Protein AF-A0A090X620-F1 (afdb_monomer)

Organism: NCBI:txid221126

Sequence (80 aa):
MTNWENEYLPKIENKINASGIDNIAKYSNWKNEFYLSAIYPMHDKSSEFELTLEPIDKKKTDSLGIEIKNNIITKIEKYE

Solvent-accessible surface area (backbone atoms only — not comparable to full-atom values): 4682 Å² total; per-residue (Å²): 118,68,58,50,69,74,47,48,48,56,54,51,50,54,51,38,56,74,68,48,53,41,76,39,83,93,41,53,56,40,88,80,46,36,42,86,73,48,77,44,70,72,46,91,94,51,86,29,31,32,41,34,31,37,42,70,53,81,90,54,76,57,28,38,38,37,34,30,48,88,91,36,80,77,48,76,45,79,44,121

Structure (mmCIF, N/CA/C/O backbone):
data_AF-A0A090X620-F1
#
_entry.id   AF-A0A090X620-F1
#
loop_
_atom_site.group_PDB
_atom_site.id
_atom_site.type_symbol
_atom_site.label_atom_id
_atom_site.label_alt_id
_atom_site.label_comp_id
_atom_site.label_asym_id
_atom_site.label_entity_id
_atom_site.label_seq_id
_atom_site.pdbx_PDB_ins_code
_atom_site.Cartn_x
_atom_site.Cartn_y
_atom_site.Cartn_z
_atom_site.occupancy
_atom_site.B_iso_or_equiv
_atom_site.auth_seq_id
_atom_site.auth_comp_id
_atom_site.auth_asym_id
_atom_site.auth_atom_id
_atom_site.pdbx_PDB_model_num
ATOM 1 N N . MET A 1 1 ? 12.187 -13.414 0.327 1.00 58.28 1 MET A N 1
ATOM 2 C CA . MET A 1 1 ? 11.522 -12.419 1.200 1.00 58.28 1 MET A CA 1
ATOM 3 C C . MET A 1 1 ? 12.372 -11.157 1.416 1.00 58.28 1 MET A C 1
ATOM 5 O O . MET A 1 1 ? 11.820 -10.125 1.753 1.00 58.28 1 MET A O 1
ATOM 9 N N . THR A 1 2 ? 13.679 -11.185 1.123 1.00 68.69 2 THR A N 1
ATOM 10 C CA . THR A 1 2 ? 14.638 -10.083 1.333 1.00 68.69 2 THR A CA 1
ATOM 11 C C . THR A 1 2 ? 14.298 -8.759 0.644 1.00 68.69 2 THR A C 1
ATOM 13 O O . THR A 1 2 ? 14.480 -7.717 1.262 1.00 68.69 2 THR A O 1
ATOM 16 N N . ASN A 1 3 ? 13.789 -8.762 -0.592 1.00 81.38 3 ASN A N 1
ATOM 17 C CA . ASN A 1 3 ? 13.575 -7.504 -1.327 1.00 81.38 3 ASN A CA 1
ATOM 18 C C . ASN A 1 3 ? 12.284 -6.779 -0.909 1.00 81.38 3 ASN A C 1
ATOM 20 O O . ASN A 1 3 ? 12.210 -5.560 -1.004 1.00 81.38 3 ASN A O 1
ATOM 24 N N . TRP A 1 4 ? 11.262 -7.497 -0.432 1.00 82.56 4 TRP A N 1
ATOM 25 C CA . TRP A 1 4 ? 10.012 -6.865 0.011 1.00 82.56 4 TRP A CA 1
ATOM 26 C C . TRP A 1 4 ? 10.258 -5.942 1.203 1.00 82.56 4 TRP A C 1
ATOM 28 O O . TRP A 1 4 ? 9.975 -4.751 1.132 1.00 82.56 4 TRP A O 1
ATOM 38 N N . GLU A 1 5 ? 10.870 -6.480 2.255 1.00 87.31 5 GLU A N 1
ATOM 39 C CA . GLU A 1 5 ? 11.116 -5.744 3.495 1.00 87.31 5 GLU A CA 1
ATOM 40 C C . GLU A 1 5 ? 12.219 -4.696 3.362 1.00 87.31 5 GLU A C 1
ATOM 42 O O . GLU A 1 5 ? 12.082 -3.599 3.893 1.00 87.31 5 GLU A O 1
ATOM 47 N N . ASN A 1 6 ? 13.297 -5.002 2.635 1.00 89.38 6 ASN A N 1
ATOM 48 C CA . ASN A 1 6 ? 14.476 -4.131 2.602 1.00 89.38 6 ASN A CA 1
ATOM 49 C C . ASN A 1 6 ? 14.492 -3.147 1.427 1.00 89.38 6 ASN A C 1
ATOM 51 O O . ASN A 1 6 ? 15.290 -2.215 1.434 1.00 89.38 6 ASN A O 1
ATOM 55 N N . GLU A 1 7 ? 13.646 -3.340 0.412 1.00 88.94 7 GLU A N 1
ATOM 56 C CA . GLU A 1 7 ? 13.656 -2.500 -0.787 1.00 88.94 7 GLU A CA 1
ATOM 57 C C . GLU A 1 7 ? 12.281 -1.899 -1.088 1.00 88.94 7 GLU A C 1
ATOM 59 O O . GLU A 1 7 ? 12.149 -0.677 -1.166 1.00 88.94 7 GLU A O 1
ATOM 64 N N . TYR A 1 8 ? 11.249 -2.729 -1.246 1.00 87.88 8 TYR A N 1
ATOM 65 C CA . TYR A 1 8 ? 9.938 -2.255 -1.694 1.00 87.88 8 TYR A CA 1
ATOM 66 C C . TYR A 1 8 ? 9.156 -1.528 -0.597 1.00 87.88 8 TYR A C 1
ATOM 68 O O . TYR A 1 8 ? 8.668 -0.428 -0.850 1.00 87.88 8 TYR A O 1
ATOM 76 N N . LEU A 1 9 ? 9.082 -2.074 0.623 1.00 90.50 9 LEU A N 1
ATOM 77 C CA . LEU A 1 9 ? 8.390 -1.423 1.742 1.00 90.50 9 LEU A CA 1
ATOM 78 C C . LEU A 1 9 ? 8.959 -0.026 2.062 1.00 90.50 9 LEU A C 1
ATOM 80 O O . LEU A 1 9 ? 8.162 0.911 2.134 1.00 90.50 9 LEU A O 1
ATOM 84 N N . PRO A 1 10 ? 10.291 0.185 2.157 1.00 93.50 10 PRO A N 1
ATOM 85 C CA . PRO A 1 10 ? 10.854 1.523 2.340 1.00 93.50 10 PRO A CA 1
ATOM 86 C C . PRO A 1 10 ? 10.523 2.487 1.194 1.00 93.50 10 PRO A C 1
ATOM 88 O O . PRO A 1 10 ? 10.262 3.666 1.426 1.00 93.50 10 PRO A O 1
ATOM 91 N N . LYS A 1 11 ? 10.503 2.009 -0.060 1.00 94.12 11 LYS A N 1
ATOM 92 C CA . LYS A 1 11 ? 10.107 2.831 -1.217 1.00 94.12 11 LYS A CA 1
ATOM 93 C C . LYS A 1 11 ? 8.633 3.247 -1.136 1.00 94.12 11 LYS A C 1
ATOM 95 O O . LYS A 1 11 ? 8.325 4.402 -1.429 1.00 94.12 11 LYS A O 1
ATOM 100 N N . ILE A 1 12 ? 7.747 2.336 -0.724 1.00 93.69 12 ILE A N 1
ATOM 101 C CA . ILE A 1 12 ? 6.320 2.618 -0.501 1.00 93.69 12 ILE A CA 1
ATOM 102 C C . ILE A 1 12 ? 6.158 3.647 0.619 1.00 93.69 12 ILE A C 1
ATOM 104 O O . ILE A 1 12 ? 5.493 4.659 0.416 1.00 93.69 12 ILE A O 1
ATOM 108 N N . GLU A 1 13 ? 6.817 3.438 1.760 1.00 94.88 13 GLU A N 1
ATOM 109 C CA . GLU A 1 13 ? 6.785 4.362 2.897 1.00 94.88 13 GLU A CA 1
ATOM 110 C C . GLU A 1 13 ? 7.230 5.771 2.498 1.00 94.88 13 GLU A C 1
ATOM 112 O O . GLU A 1 13 ? 6.505 6.734 2.727 1.00 94.88 13 GLU A O 1
ATOM 117 N N . ASN A 1 14 ? 8.368 5.896 1.811 1.00 95.31 14 ASN A N 1
ATOM 118 C CA . ASN A 1 14 ? 8.854 7.192 1.343 1.00 95.31 14 ASN A CA 1
ATOM 119 C C . ASN A 1 14 ? 7.851 7.887 0.412 1.00 95.31 14 ASN A C 1
ATOM 121 O O . ASN A 1 14 ? 7.694 9.106 0.479 1.00 95.31 14 ASN A O 1
ATOM 125 N N . LYS A 1 15 ? 7.160 7.133 -0.452 1.00 95.38 15 LYS A N 1
ATOM 126 C CA . LYS A 1 15 ? 6.154 7.692 -1.361 1.00 95.38 15 LYS A CA 1
ATOM 127 C C . LYS A 1 15 ? 4.888 8.128 -0.618 1.00 95.38 15 LYS A C 1
ATOM 129 O O . LYS A 1 15 ? 4.359 9.194 -0.927 1.00 95.38 15 LYS A O 1
ATOM 134 N N . ILE A 1 16 ? 4.431 7.346 0.361 1.00 94.19 16 ILE A N 1
ATOM 135 C CA . ILE A 1 16 ? 3.294 7.696 1.223 1.00 94.19 16 ILE A CA 1
ATOM 136 C C . ILE A 1 16 ? 3.610 8.980 1.998 1.00 94.19 16 ILE A C 1
ATOM 138 O O . ILE A 1 16 ? 2.838 9.934 1.906 1.00 94.19 16 ILE A O 1
ATOM 142 N N . ASN A 1 17 ? 4.780 9.063 2.632 1.00 94.88 17 ASN A N 1
ATOM 143 C CA . ASN A 1 17 ? 5.208 10.252 3.374 1.00 94.88 17 ASN A CA 1
ATOM 144 C C . ASN A 1 17 ? 5.322 11.481 2.455 1.00 94.88 17 ASN A C 1
ATOM 146 O O . ASN A 1 17 ? 4.843 12.566 2.777 1.00 94.88 17 ASN A O 1
ATOM 150 N N . ALA A 1 18 ? 5.895 11.316 1.256 1.00 95.06 18 ALA A N 1
ATOM 151 C CA . ALA A 1 18 ? 5.996 12.395 0.272 1.00 95.06 18 ALA A CA 1
ATOM 152 C C . ALA A 1 18 ? 4.630 12.866 -0.262 1.00 95.06 18 ALA A C 1
ATOM 154 O O . ALA A 1 18 ? 4.503 14.013 -0.686 1.00 95.06 18 ALA A O 1
ATOM 155 N N . SER A 1 19 ? 3.612 11.999 -0.254 1.00 93.12 19 SER A N 1
ATOM 156 C CA . SER A 1 19 ? 2.238 12.356 -0.633 1.00 93.12 19 SER A CA 1
ATOM 157 C C . SER A 1 19 ? 1.453 13.052 0.487 1.00 93.12 19 SER A C 1
ATOM 159 O O . SER A 1 19 ? 0.396 13.624 0.225 1.00 93.12 19 SER A O 1
ATOM 161 N N . GLY A 1 20 ? 1.950 13.000 1.728 1.00 93.25 20 GLY A N 1
ATOM 162 C CA . GLY A 1 20 ? 1.295 13.536 2.920 1.00 93.25 20 GLY A CA 1
ATOM 163 C C . GLY A 1 20 ? 0.091 12.724 3.410 1.00 93.25 20 GLY A C 1
ATOM 164 O O . GLY A 1 20 ? -0.600 13.169 4.327 1.00 93.25 20 GLY A O 1
ATOM 165 N N . ILE A 1 21 ? -0.177 11.557 2.814 1.00 93.06 21 ILE A N 1
ATOM 166 C CA . ILE A 1 21 ? -1.284 10.661 3.188 1.00 93.06 21 ILE A CA 1
ATOM 167 C C . ILE A 1 21 ? -1.134 10.159 4.629 1.00 93.06 21 ILE A C 1
ATOM 169 O O . ILE A 1 21 ? -2.132 10.036 5.336 1.00 93.06 21 ILE A O 1
ATOM 173 N N . ASP A 1 22 ? 0.096 9.932 5.081 1.00 90.38 22 ASP A N 1
ATOM 174 C CA . ASP A 1 22 ? 0.442 9.552 6.454 1.00 90.38 22 ASP A CA 1
ATOM 175 C C . ASP A 1 22 ? 0.006 10.584 7.507 1.00 90.38 22 ASP A C 1
ATOM 177 O O . ASP A 1 22 ? -0.263 10.219 8.650 1.00 90.38 22 ASP A O 1
ATOM 181 N N . ASN A 1 23 ? -0.146 11.858 7.133 1.00 93.44 23 ASN A N 1
ATOM 182 C CA . ASN A 1 23 ? -0.649 12.895 8.043 1.00 93.44 23 ASN A CA 1
ATOM 183 C C . ASN A 1 23 ? -2.158 12.787 8.308 1.00 93.44 23 ASN A C 1
ATOM 185 O O . ASN A 1 23 ? -2.689 13.445 9.204 1.00 93.44 23 ASN A O 1
ATOM 189 N N . ILE A 1 24 ? -2.877 11.971 7.536 1.00 91.81 24 ILE A N 1
ATOM 190 C CA . ILE A 1 24 ? -4.291 11.699 7.766 1.00 91.81 24 ILE A CA 1
ATOM 191 C C . ILE A 1 24 ? -4.381 10.557 8.782 1.00 91.81 24 ILE A C 1
ATOM 193 O O . ILE A 1 24 ? -3.907 9.450 8.533 1.00 91.81 24 ILE A O 1
ATOM 197 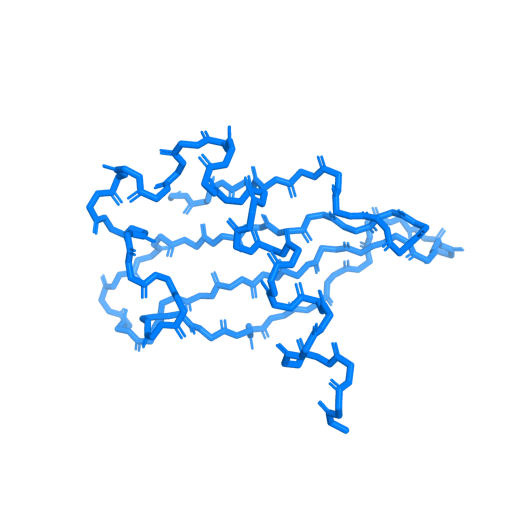N N . ALA A 1 25 ? -5.052 10.807 9.909 1.00 91.50 25 ALA A N 1
ATOM 198 C CA . ALA A 1 25 ? -5.077 9.903 11.064 1.00 91.50 25 ALA A CA 1
ATOM 199 C C . ALA A 1 25 ? -5.437 8.440 10.738 1.00 91.50 25 ALA A C 1
ATOM 201 O O . ALA A 1 25 ? -4.938 7.534 11.394 1.00 91.50 25 ALA A O 1
ATOM 202 N N . LYS A 1 26 ? -6.274 8.198 9.721 1.00 92.06 26 LYS A N 1
ATOM 203 C CA . LYS A 1 26 ? -6.689 6.846 9.313 1.00 92.06 26 LYS A CA 1
ATOM 204 C C . LYS A 1 26 ? -5.621 6.051 8.539 1.00 92.06 26 LYS A C 1
ATOM 206 O O . LYS A 1 26 ? -5.762 4.840 8.435 1.00 92.06 26 LYS A O 1
ATOM 211 N N . TYR A 1 27 ? -4.556 6.698 8.054 1.00 94.19 27 TYR A N 1
ATOM 212 C CA . TYR A 1 27 ? -3.459 6.066 7.302 1.00 94.19 27 TYR A CA 1
ATO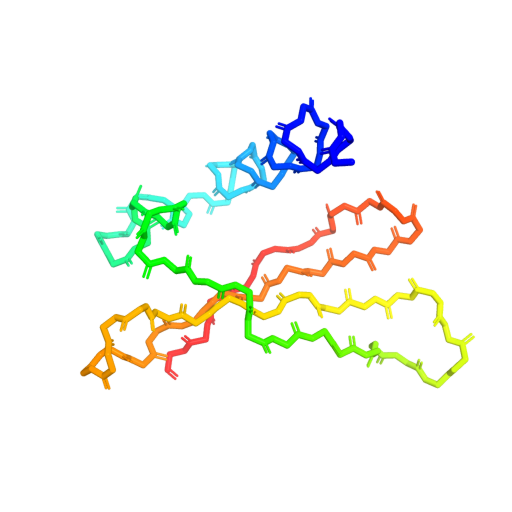M 213 C C . TYR A 1 27 ? -2.082 6.197 7.979 1.00 94.19 27 TYR A C 1
ATOM 215 O O . TYR A 1 27 ? -1.107 5.624 7.496 1.00 94.19 27 TYR A O 1
ATOM 223 N N . SER A 1 28 ? -1.970 6.921 9.097 1.00 93.50 28 SER A N 1
ATOM 224 C CA . SER A 1 28 ? -0.681 7.207 9.755 1.00 93.50 28 SER A CA 1
ATOM 225 C C . SER A 1 28 ? 0.087 5.955 10.196 1.00 93.50 28 SER A C 1
ATOM 227 O O . SER A 1 28 ? 1.315 5.949 10.223 1.00 93.50 28 SER A O 1
ATOM 229 N N . ASN A 1 29 ? -0.626 4.866 10.489 1.00 94.50 29 ASN A N 1
ATOM 230 C CA . ASN A 1 29 ? -0.063 3.584 10.906 1.00 94.50 29 ASN A CA 1
ATOM 231 C C . ASN A 1 29 ? -0.296 2.477 9.859 1.00 94.50 29 ASN A C 1
ATOM 233 O O . ASN A 1 29 ? -0.472 1.307 10.205 1.00 94.50 29 ASN A O 1
ATOM 237 N N . TRP A 1 30 ? -0.319 2.840 8.568 1.00 94.88 30 TRP A N 1
ATOM 238 C CA . TRP A 1 30 ? -0.718 1.935 7.483 1.00 94.88 30 TRP A CA 1
ATOM 239 C C . TRP A 1 30 ? 0.028 0.590 7.489 1.00 94.88 30 TRP A C 1
ATOM 241 O O . TRP A 1 30 ? -0.590 -0.446 7.277 1.00 94.88 30 TRP A O 1
ATOM 251 N N . LYS A 1 31 ? 1.329 0.582 7.819 1.00 94.25 31 LYS A N 1
ATOM 252 C CA . LYS A 1 31 ? 2.156 -0.640 7.878 1.00 94.25 31 LYS A CA 1
ATOM 253 C C . LYS A 1 31 ? 1.615 -1.712 8.830 1.00 94.25 31 LYS A C 1
ATOM 255 O O . LYS A 1 31 ? 1.864 -2.890 8.604 1.00 94.25 31 LYS A O 1
ATOM 260 N N . ASN A 1 32 ? 0.921 -1.305 9.894 1.00 94.81 32 ASN A N 1
ATOM 261 C CA . ASN A 1 32 ? 0.393 -2.206 10.920 1.00 94.81 32 ASN A CA 1
ATOM 262 C C . ASN A 1 32 ? -1.131 -2.345 10.870 1.00 94.81 32 ASN A C 1
ATOM 264 O O . ASN A 1 32 ? -1.670 -3.285 11.445 1.00 94.81 32 ASN A O 1
ATOM 268 N N . GLU A 1 33 ? -1.829 -1.395 10.245 1.00 96.06 33 GLU A N 1
ATOM 269 C CA . GLU A 1 33 ? -3.294 -1.367 10.203 1.00 96.06 33 GLU A CA 1
ATOM 270 C C . GLU A 1 33 ? -3.877 -1.855 8.882 1.00 96.06 33 GLU A C 1
ATOM 272 O O . GLU A 1 33 ? -5.087 -2.061 8.808 1.00 96.06 33 GLU A O 1
ATOM 277 N N . PHE A 1 34 ? -3.043 -2.050 7.860 1.00 96.38 34 PHE A N 1
ATOM 278 C CA . PHE A 1 34 ? -3.467 -2.462 6.532 1.00 96.38 34 PHE A CA 1
ATOM 279 C C . PHE A 1 34 ? -2.748 -3.736 6.099 1.00 96.38 34 PHE A C 1
ATOM 281 O O . PHE A 1 34 ? -1.624 -4.019 6.516 1.00 96.38 34 PHE A O 1
ATOM 288 N N . TYR A 1 35 ? -3.399 -4.497 5.229 1.00 95.38 35 TYR A N 1
ATOM 289 C CA . TYR A 1 35 ? -2.845 -5.687 4.598 1.00 95.38 35 TYR A CA 1
ATOM 290 C C . TYR A 1 35 ? -2.998 -5.591 3.079 1.00 95.38 35 TYR A C 1
ATOM 292 O O . TYR A 1 35 ? -3.897 -4.921 2.581 1.00 95.38 35 TYR A O 1
ATOM 300 N N . LEU A 1 36 ? -2.121 -6.267 2.334 1.00 95.56 36 LEU A N 1
ATOM 301 C CA . LEU A 1 36 ? -2.257 -6.389 0.882 1.00 95.56 36 LEU A CA 1
ATOM 302 C C . LEU A 1 36 ? -3.455 -7.291 0.557 1.00 95.56 36 LEU A C 1
ATOM 304 O O . LEU A 1 36 ? -3.375 -8.499 0.786 1.00 95.56 36 LEU A O 1
ATOM 308 N N . SER A 1 37 ? -4.542 -6.718 0.035 1.00 96.12 37 SER A N 1
ATOM 309 C CA . SER A 1 37 ? -5.762 -7.466 -0.296 1.00 96.12 37 SER A CA 1
ATOM 310 C C . SER A 1 37 ? -5.758 -7.981 -1.730 1.00 96.12 37 SER A C 1
ATOM 312 O O . SER A 1 37 ? -6.171 -9.114 -1.980 1.00 96.12 37 SER A O 1
ATOM 314 N N . ALA A 1 38 ? -5.261 -7.174 -2.669 1.00 95.62 38 ALA A N 1
ATOM 315 C CA . ALA A 1 38 ? -5.322 -7.489 -4.087 1.00 95.62 38 ALA A CA 1
ATOM 316 C C . ALA A 1 38 ? -4.166 -6.884 -4.890 1.00 95.62 38 ALA A C 1
ATOM 318 O O . ALA A 1 38 ? -3.514 -5.921 -4.483 1.00 95.62 38 ALA A O 1
ATOM 319 N N . ILE A 1 39 ? -3.939 -7.480 -6.062 1.00 95.31 39 ILE A N 1
ATOM 320 C CA . ILE A 1 39 ? -3.041 -6.981 -7.100 1.00 95.31 39 ILE A CA 1
ATOM 321 C C . ILE A 1 39 ? -3.837 -6.951 -8.402 1.00 95.31 39 ILE A C 1
ATOM 323 O O . ILE A 1 39 ? -4.262 -8.005 -8.882 1.00 95.31 39 ILE A O 1
ATOM 327 N N . TYR A 1 40 ? -4.030 -5.764 -8.973 1.00 94.00 40 TYR A N 1
ATOM 328 C CA . TYR A 1 40 ? -4.797 -5.578 -10.204 1.00 94.00 40 TYR A CA 1
ATOM 329 C C . TYR A 1 40 ? -3.887 -5.158 -11.358 1.00 94.00 40 TYR A C 1
ATOM 331 O O . TYR A 1 40 ? -3.120 -4.209 -11.199 1.00 94.00 40 TYR A O 1
ATOM 339 N N . PRO A 1 41 ? -3.957 -5.802 -12.536 1.00 94.50 41 PRO A N 1
ATOM 340 C CA . PRO A 1 41 ? -3.298 -5.273 -13.724 1.00 94.50 41 PRO A CA 1
ATOM 341 C C . PRO A 1 41 ? -3.967 -3.955 -14.130 1.00 94.50 41 PRO A C 1
ATOM 343 O O . PRO A 1 41 ? -5.192 -3.875 -14.200 1.00 94.50 41 PRO A O 1
ATOM 346 N N . MET A 1 42 ? -3.176 -2.925 -14.427 1.00 92.12 42 MET A N 1
ATOM 347 C CA . MET A 1 42 ? -3.729 -1.632 -14.855 1.00 92.12 42 MET A CA 1
ATOM 348 C C . MET A 1 42 ? -4.190 -1.656 -16.319 1.00 92.12 42 MET A C 1
ATOM 350 O O . MET A 1 42 ? -5.108 -0.929 -16.696 1.00 92.12 42 MET A O 1
ATOM 354 N N . HIS A 1 43 ? -3.557 -2.487 -17.155 1.00 88.62 43 HIS A N 1
ATOM 355 C CA . HIS A 1 43 ? -3.857 -2.619 -18.580 1.00 88.62 43 HIS A CA 1
ATOM 356 C C . HIS A 1 43 ? -3.686 -4.068 -19.051 1.00 88.62 43 HIS A C 1
ATOM 358 O O . HIS A 1 43 ? -2.866 -4.818 -18.518 1.00 88.62 43 HIS A O 1
ATOM 364 N N . ASP A 1 44 ? -4.404 -4.445 -20.111 1.00 83.12 44 ASP A N 1
ATOM 365 C CA . ASP A 1 44 ? -4.220 -5.744 -20.757 1.00 83.12 44 ASP A CA 1
ATOM 366 C C . ASP A 1 44 ? -2.784 -5.885 -21.287 1.00 83.12 44 ASP A C 1
ATOM 368 O O . ASP A 1 44 ? -2.305 -5.062 -22.068 1.00 83.12 44 ASP A O 1
ATOM 372 N N . LYS A 1 45 ? -2.105 -6.970 -20.890 1.00 80.00 45 LYS A N 1
ATOM 373 C CA . LYS A 1 45 ? -0.730 -7.324 -21.303 1.00 80.00 45 LYS A CA 1
A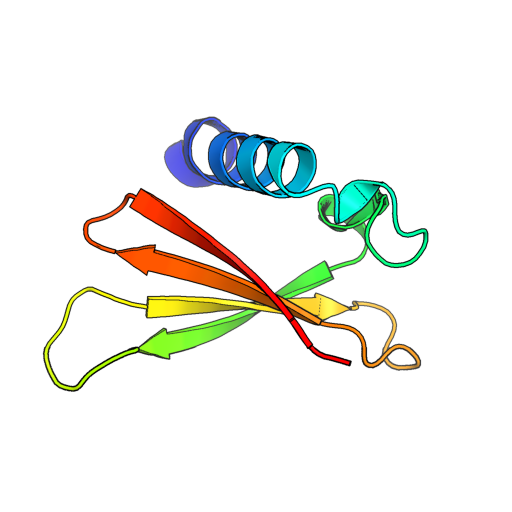TOM 374 C C . LYS A 1 45 ? 0.372 -6.339 -20.872 1.00 80.00 45 LYS A C 1
ATOM 376 O O . LYS A 1 45 ? 1.461 -6.393 -21.444 1.00 80.00 45 LYS A O 1
ATOM 381 N N . SER A 1 46 ? 0.145 -5.478 -19.877 1.00 83.56 46 SER A N 1
ATOM 382 C CA . SER A 1 46 ? 1.219 -4.671 -19.279 1.00 83.56 46 SER A CA 1
ATOM 383 C C . SER A 1 46 ? 1.796 -5.334 -18.023 1.00 83.56 46 SER A C 1
ATOM 385 O O . SER A 1 46 ? 1.158 -6.166 -17.380 1.00 83.56 46 SER A O 1
ATOM 387 N N . SER A 1 47 ? 3.023 -4.953 -17.661 1.00 85.81 47 SER A N 1
ATOM 388 C CA . SER A 1 47 ? 3.604 -5.245 -16.344 1.00 85.81 47 SER A CA 1
ATOM 389 C C . SER A 1 47 ? 3.253 -4.173 -15.307 1.00 85.81 47 SER A C 1
ATOM 391 O O . SER A 1 47 ? 3.915 -4.085 -14.276 1.00 85.81 47 SER A O 1
ATOM 393 N N . GLU A 1 48 ? 2.288 -3.303 -15.612 1.00 95.00 48 GLU A N 1
ATOM 394 C CA . GLU A 1 48 ? 1.823 -2.253 -14.711 1.00 95.00 48 GLU A CA 1
ATOM 395 C C . GLU A 1 48 ? 0.677 -2.792 -13.867 1.00 95.00 48 GLU A C 1
ATOM 397 O O . GLU A 1 48 ? -0.274 -3.379 -14.391 1.00 95.00 48 GLU A O 1
ATOM 402 N N . PHE A 1 49 ? 0.761 -2.590 -12.560 1.00 95.56 49 PHE A N 1
ATOM 403 C CA . PHE A 1 49 ? -0.234 -3.094 -11.629 1.00 95.56 49 PHE A CA 1
ATOM 404 C C . PHE A 1 49 ? -0.444 -2.128 -10.474 1.00 95.56 49 PHE A C 1
ATOM 406 O O . PHE A 1 49 ? 0.437 -1.344 -10.124 1.00 95.56 49 PHE A O 1
ATOM 413 N N . GLU A 1 50 ? -1.620 -2.219 -9.874 1.00 96.56 50 GLU A N 1
ATOM 414 C CA . GLU A 1 50 ? -1.926 -1.602 -8.598 1.00 96.56 50 GLU A CA 1
ATOM 415 C C . GLU A 1 50 ? -1.861 -2.659 -7.492 1.00 96.56 50 GLU A C 1
ATOM 417 O O . GLU A 1 50 ? -2.400 -3.757 -7.640 1.00 96.56 50 GLU A O 1
ATOM 422 N N . LEU A 1 51 ? -1.209 -2.324 -6.379 1.00 96.31 51 LEU A N 1
ATOM 423 C CA . LEU A 1 51 ? -1.403 -3.014 -5.106 1.00 96.31 51 LEU A CA 1
ATOM 424 C C . LEU A 1 51 ? -2.509 -2.301 -4.328 1.00 96.31 51 LEU A C 1
ATOM 426 O O . LEU A 1 51 ? -2.399 -1.100 -4.083 1.00 96.31 51 LEU A O 1
ATOM 430 N N . THR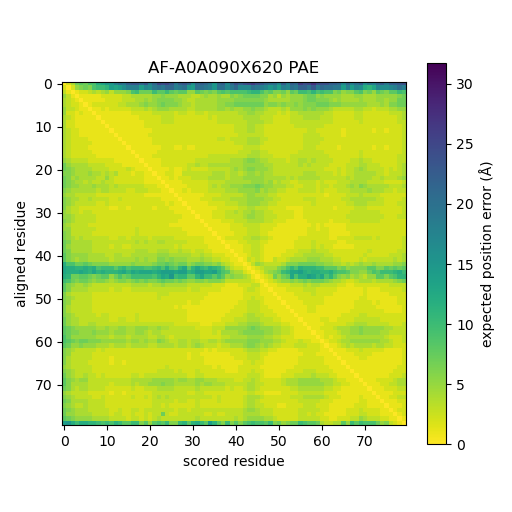 A 1 52 ? -3.522 -3.041 -3.890 1.00 97.06 52 THR A N 1
ATOM 431 C CA . THR A 1 52 ? -4.580 -2.510 -3.026 1.00 97.06 52 THR A CA 1
ATOM 432 C C . THR A 1 52 ? -4.338 -2.962 -1.590 1.00 97.06 52 THR A C 1
ATOM 434 O O . THR A 1 52 ? -4.221 -4.160 -1.315 1.00 97.06 52 THR A O 1
ATOM 437 N N . LEU A 1 53 ? -4.240 -2.001 -0.671 1.00 96.56 53 LEU A N 1
ATOM 438 C CA . LEU A 1 53 ? -4.154 -2.245 0.762 1.00 96.56 53 LEU A CA 1
ATOM 439 C C . LEU A 1 53 ? -5.497 -1.938 1.419 1.00 96.56 53 LEU A C 1
ATOM 441 O O . LEU A 1 53 ? -5.994 -0.817 1.315 1.00 96.56 53 LEU A O 1
ATOM 445 N N . GLU A 1 54 ? -6.036 -2.908 2.144 1.00 97.31 54 GLU A N 1
ATOM 446 C CA . GLU A 1 54 ? -7.279 -2.774 2.905 1.00 97.31 54 GLU A CA 1
ATOM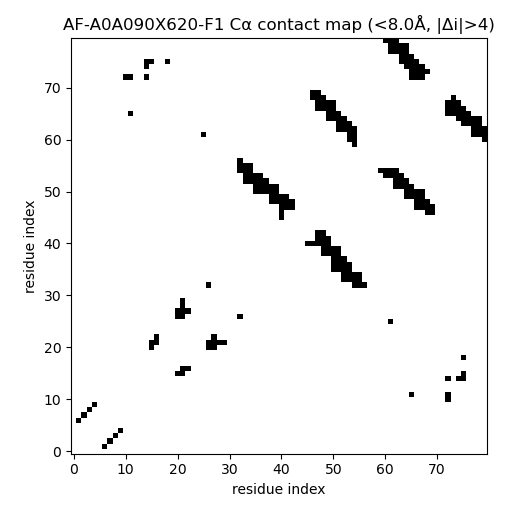 447 C C . GLU A 1 54 ? -7.004 -2.727 4.407 1.00 97.31 54 GLU A C 1
ATOM 449 O O . GLU A 1 54 ? -5.994 -3.271 4.866 1.00 97.31 54 GLU A O 1
ATOM 454 N N . PRO A 1 55 ? -7.903 -2.125 5.201 1.00 96.94 55 PRO A N 1
ATOM 455 C CA . PRO A 1 55 ? -7.750 -2.085 6.640 1.00 96.94 55 PRO A CA 1
ATOM 456 C C . PRO A 1 55 ? -7.995 -3.472 7.241 1.00 96.94 55 PRO A C 1
ATOM 458 O O . PRO A 1 55 ? -8.905 -4.207 6.859 1.00 96.94 55 PRO A O 1
ATOM 461 N N . ILE A 1 56 ? -7.205 -3.820 8.252 1.00 97.12 56 ILE A N 1
ATOM 462 C CA . ILE A 1 56 ? -7.396 -5.042 9.042 1.00 97.12 56 ILE A CA 1
ATOM 463 C C . ILE A 1 56 ? -8.704 -4.953 9.850 1.00 97.12 56 ILE A C 1
ATOM 465 O O . ILE A 1 56 ? -9.403 -5.953 10.036 1.00 97.12 56 ILE A O 1
ATOM 469 N N . ASP A 1 57 ? -9.055 -3.751 10.324 1.00 95.75 57 ASP A N 1
ATOM 470 C CA . ASP A 1 57 ? -10.344 -3.491 10.964 1.00 95.75 57 ASP A CA 1
ATOM 471 C C . ASP A 1 57 ? -11.461 -3.420 9.915 1.00 95.75 57 ASP A C 1
ATOM 473 O O . ASP A 1 57 ? -11.620 -2.416 9.226 1.00 95.75 57 ASP A O 1
ATOM 477 N N . LYS A 1 58 ? -12.291 -4.467 9.866 1.00 92.50 58 LYS A N 1
ATOM 478 C CA . LYS A 1 58 ? -13.425 -4.604 8.935 1.00 92.50 58 LYS A CA 1
ATOM 479 C C . LYS A 1 58 ? -14.517 -3.541 9.088 1.00 92.50 58 LYS A C 1
ATOM 481 O O . LYS A 1 58 ? -15.450 -3.521 8.291 1.00 92.50 58 LYS A O 1
ATOM 486 N N . LYS A 1 59 ? -14.472 -2.712 10.136 1.00 94.31 59 LYS A N 1
ATOM 487 C CA . LYS A 1 59 ? -15.378 -1.563 10.286 1.00 94.31 59 LYS A CA 1
ATOM 488 C C . LYS A 1 59 ? -14.899 -0.334 9.513 1.00 94.31 59 LYS A C 1
ATOM 490 O O . LYS A 1 59 ? -15.704 0.567 9.295 1.00 94.31 59 LYS A O 1
ATOM 495 N N . LYS A 1 60 ? -13.618 -0.278 9.136 1.00 93.44 60 LYS A N 1
ATOM 496 C CA . LYS A 1 60 ? -13.051 0.765 8.276 1.00 93.44 60 LYS A CA 1
ATOM 497 C C . LYS A 1 60 ? -13.206 0.348 6.810 1.00 93.44 60 LYS A C 1
ATOM 499 O O . LYS A 1 60 ? -13.109 -0.834 6.493 1.00 93.44 60 LYS A O 1
ATOM 504 N N . THR A 1 61 ? -13.435 1.315 5.929 1.00 91.75 61 THR A N 1
ATOM 505 C CA . THR A 1 61 ? -13.546 1.100 4.471 1.00 91.75 61 THR A CA 1
ATOM 506 C C . THR A 1 61 ? -12.430 1.789 3.689 1.00 91.75 61 THR A C 1
ATOM 508 O O . THR A 1 61 ? -12.246 1.520 2.505 1.00 91.75 61 THR A O 1
ATOM 511 N N . ASP A 1 62 ? -11.661 2.642 4.364 1.00 94.25 62 ASP A N 1
ATOM 512 C CA . ASP A 1 62 ? -10.556 3.394 3.787 1.00 94.25 62 ASP A CA 1
ATOM 513 C C . ASP A 1 62 ? -9.455 2.454 3.300 1.00 94.25 62 ASP A C 1
ATOM 515 O O . ASP A 1 62 ? -8.911 1.690 4.094 1.00 94.25 62 ASP A O 1
ATOM 519 N N . SER A 1 63 ? -9.108 2.532 2.018 1.00 95.88 63 SER A N 1
ATOM 520 C CA . SER A 1 63 ? -8.092 1.686 1.383 1.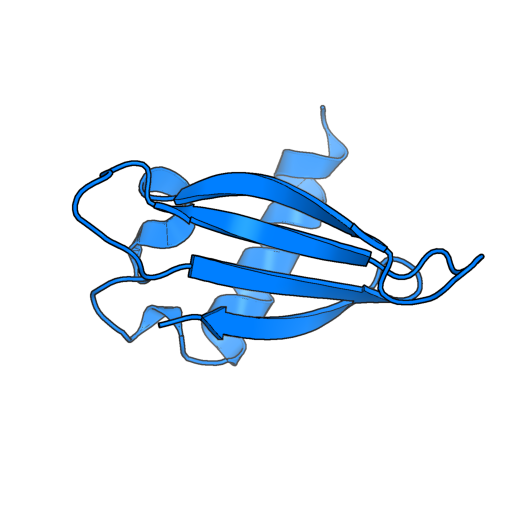00 95.88 63 SER A CA 1
ATOM 521 C C . SER A 1 63 ? -7.013 2.534 0.705 1.00 95.88 63 SER A C 1
ATOM 523 O O . SER A 1 63 ? -7.222 3.714 0.411 1.00 95.88 63 SER A O 1
ATOM 525 N N . LEU A 1 64 ? -5.844 1.944 0.453 1.00 96.75 64 LEU A N 1
ATOM 526 C CA . LEU A 1 64 ? -4.751 2.587 -0.282 1.00 96.75 64 LEU A CA 1
ATOM 527 C C . LEU A 1 64 ? -4.473 1.850 -1.591 1.00 96.75 64 LEU A C 1
ATOM 529 O O . LEU A 1 64 ? -4.289 0.636 -1.589 1.00 96.75 64 LEU A O 1
ATOM 533 N N . GLY A 1 65 ? -4.391 2.593 -2.690 1.00 97.12 65 GLY A N 1
ATOM 534 C CA . GLY A 1 65 ? -3.895 2.109 -3.977 1.00 97.12 65 GLY A CA 1
ATOM 535 C C . GLY A 1 65 ? -2.433 2.494 -4.170 1.00 97.12 65 GLY A C 1
ATOM 536 O O . GLY A 1 65 ? -2.043 3.625 -3.878 1.00 97.12 65 GLY A O 1
ATOM 537 N N . ILE A 1 66 ? -1.608 1.571 -4.654 1.00 96.69 66 ILE A N 1
ATOM 538 C CA . ILE A 1 66 ? -0.195 1.814 -4.963 1.00 96.69 66 ILE A CA 1
ATOM 539 C C . ILE A 1 66 ? 0.051 1.394 -6.406 1.00 96.69 66 ILE A C 1
ATOM 541 O O . ILE A 1 66 ? 0.163 0.204 -6.701 1.00 96.69 66 ILE A O 1
ATOM 545 N N . GLU A 1 67 ? 0.174 2.370 -7.301 1.00 96.50 67 GLU A N 1
ATOM 546 C CA . GLU A 1 67 ? 0.484 2.108 -8.704 1.00 96.50 67 GLU A CA 1
ATOM 547 C C . GLU A 1 67 ? 1.976 1.825 -8.892 1.00 96.50 67 GLU A C 1
ATOM 549 O O . GLU A 1 67 ? 2.841 2.604 -8.464 1.00 96.50 67 GLU A O 1
ATOM 554 N N . ILE A 1 68 ? 2.278 0.739 -9.600 1.00 94.94 68 ILE A N 1
ATOM 555 C CA . ILE A 1 68 ? 3.631 0.337 -9.967 1.00 94.94 68 ILE A CA 1
ATOM 556 C C . ILE A 1 68 ? 3.726 0.226 -11.487 1.00 94.94 68 ILE A C 1
ATOM 558 O O . ILE A 1 68 ? 3.042 -0.580 -12.117 1.00 94.94 68 ILE A O 1
ATOM 562 N N . LYS A 1 69 ? 4.636 1.008 -12.076 1.00 93.81 69 LYS A N 1
ATOM 563 C CA . LYS A 1 69 ? 4.945 0.993 -13.513 1.00 93.81 69 LYS A CA 1
ATOM 564 C C . LYS A 1 69 ? 6.432 0.774 -13.713 1.00 93.81 69 LYS A C 1
ATOM 566 O O . LYS A 1 69 ? 7.241 1.505 -13.149 1.00 93.81 69 LYS A O 1
ATOM 571 N N . ASN A 1 70 ? 6.806 -0.239 -14.495 1.00 89.62 70 ASN A N 1
ATOM 572 C CA . ASN A 1 70 ? 8.211 -0.610 -14.723 1.00 89.62 70 ASN A CA 1
ATOM 573 C C . ASN A 1 70 ? 9.019 -0.736 -13.410 1.00 89.62 70 ASN A C 1
ATOM 575 O O . ASN A 1 70 ? 10.138 -0.237 -13.312 1.00 89.62 70 ASN A O 1
ATOM 579 N N . ASN A 1 71 ? 8.433 -1.375 -12.388 1.00 85.56 71 ASN A N 1
ATOM 580 C CA . ASN A 1 71 ? 8.992 -1.538 -11.034 1.00 85.56 71 ASN A CA 1
ATOM 581 C C . ASN A 1 71 ? 9.215 -0.229 -10.245 1.00 85.56 71 ASN A C 1
ATOM 583 O O . ASN A 1 71 ? 9.933 -0.221 -9.243 1.00 85.56 71 ASN A O 1
ATOM 587 N N . ILE A 1 72 ? 8.598 0.877 -10.668 1.00 90.94 72 ILE A N 1
ATOM 588 C CA . ILE A 1 72 ? 8.657 2.180 -10.000 1.00 90.94 72 ILE A CA 1
ATOM 589 C C . ILE A 1 72 ? 7.280 2.514 -9.433 1.00 90.94 72 ILE A C 1
ATOM 591 O O . ILE A 1 72 ? 6.277 2.411 -10.133 1.00 90.94 72 ILE A O 1
ATOM 595 N N . ILE A 1 73 ? 7.241 2.964 -8.178 1.00 94.50 73 ILE A N 1
ATOM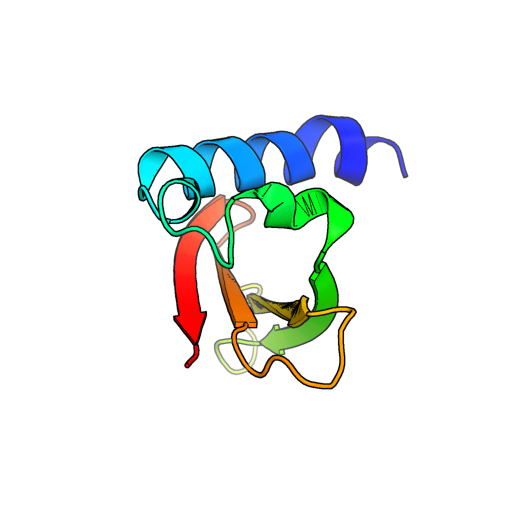 596 C CA . ILE A 1 73 ? 6.014 3.444 -7.536 1.00 94.50 73 ILE A CA 1
ATOM 597 C C . ILE A 1 73 ? 5.680 4.831 -8.088 1.00 94.50 73 ILE A C 1
ATOM 599 O O . ILE A 1 73 ? 6.340 5.834 -7.772 1.00 94.50 73 ILE A O 1
ATOM 603 N N . THR A 1 74 ? 4.655 4.901 -8.928 1.00 95.00 74 THR A N 1
ATOM 604 C CA . THR A 1 74 ? 4.275 6.139 -9.613 1.00 95.00 74 THR A CA 1
ATOM 605 C C . THR A 1 74 ? 3.326 6.969 -8.771 1.00 95.00 74 THR A C 1
ATOM 607 O O . THR A 1 74 ? 3.537 8.182 -8.649 1.00 95.00 74 THR A O 1
ATOM 610 N N . LYS A 1 75 ? 2.359 6.322 -8.115 1.00 94.88 75 LYS A N 1
ATOM 611 C CA . LYS A 1 75 ? 1.254 6.987 -7.423 1.00 94.88 75 LYS A CA 1
ATOM 612 C C . LYS A 1 75 ? 0.837 6.234 -6.161 1.00 94.88 75 LYS A C 1
ATOM 614 O O . LYS A 1 75 ? 0.942 5.013 -6.105 1.00 94.88 75 LYS A O 1
ATOM 619 N N . ILE A 1 76 ? 0.374 6.996 -5.171 1.00 95.69 76 ILE A N 1
ATOM 620 C CA . ILE A 1 76 ? -0.378 6.489 -4.024 1.00 95.69 76 ILE A CA 1
ATOM 621 C C . ILE A 1 76 ? -1.752 7.148 -4.081 1.00 95.69 76 ILE A C 1
ATOM 623 O O . ILE A 1 76 ? -1.842 8.372 -4.210 1.00 95.69 76 ILE A O 1
ATOM 627 N N . GLU A 1 77 ? -2.799 6.344 -3.996 1.00 94.81 77 GLU A N 1
ATOM 628 C CA . GLU A 1 77 ? -4.189 6.780 -3.986 1.00 94.81 77 GLU A CA 1
ATOM 629 C C . GLU A 1 77 ? -4.874 6.391 -2.683 1.00 94.81 77 GLU A C 1
ATOM 631 O O . GLU A 1 77 ? -4.511 5.411 -2.037 1.00 94.81 77 GLU A O 1
ATOM 636 N N . LYS A 1 78 ? -5.881 7.179 -2.309 1.00 94.69 78 LYS A N 1
ATOM 637 C CA . LYS A 1 78 ? -6.795 6.867 -1.215 1.00 94.69 78 LYS A CA 1
ATOM 638 C C . LYS A 1 78 ? -8.137 6.512 -1.825 1.00 94.69 78 LYS A C 1
ATOM 640 O O . LYS A 1 78 ? -8.648 7.290 -2.631 1.00 94.69 78 LYS A O 1
ATOM 645 N N . TYR A 1 79 ? -8.716 5.414 -1.377 1.00 91.69 79 TYR A N 1
ATOM 646 C CA . TYR A 1 79 ? -10.076 5.024 -1.710 1.00 91.69 79 TYR A CA 1
ATOM 647 C C . TYR A 1 79 ? -10.927 5.143 -0.444 1.00 91.69 79 TYR A C 1
ATOM 649 O O . TYR A 1 79 ? -10.529 4.640 0.607 1.00 91.69 79 TYR A O 1
ATOM 657 N N . GLU A 1 80 ? -12.040 5.874 -0.530 1.00 84.50 80 GLU A N 1
ATOM 658 C CA . GLU A 1 80 ? -12.938 6.213 0.588 1.00 84.50 80 GLU A CA 1
ATOM 659 C C . GLU A 1 80 ? -14.359 5.712 0.316 1.00 84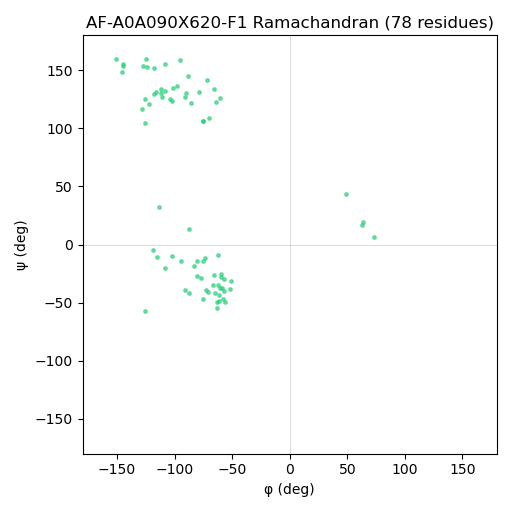.50 80 GLU A C 1
ATOM 661 O O . GLU A 1 80 ? -14.799 5.820 -0.854 1.00 84.50 80 GLU A O 1
#

Nearest PDB structures (foldseek):
  6j4f-assembly1_F  TM=7.019E-01  e=4.321E-01  Arabidopsis thaliana
  4id2-assembly1_A  TM=4.390E-01  e=1.723E+00  Bacteroides ovatus ATCC 8483
  5boi-assembly1_A  TM=5.707E-01  e=5.736E+00  Priestia megaterium QM B1551

Radius of gyration: 12.49 Å; Cα contacts (8 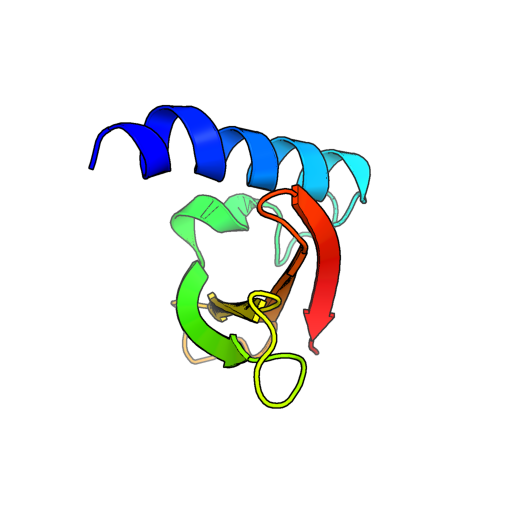Å, |Δi|>4): 126; chains: 1; bounding box: 30×26×32 Å

Mean predicted aligned error: 3.39 Å

Secondary structure (DSSP, 8-state):
-HHIIIIIHHHHHHHHHHHTGGGSTTTTTHHHHEEEEEEEESSTT-S-EEEEEEESSTT---EEEEEEETTEEEEEEEE-

Foldseek 3Di:
DVCVVPPVVVLVVVQCVVVCVLVPPVCVPVVPFWDFDDWAAPDPPFPKIWTKIAGPPPVDGKIWIFIAHPNHGDDIDIDD

pLDDT: mean 92.21, std 6.11, range [58.28, 97.31]